Protein AF-A0A126PZQ2-F1 (afdb_monomer_lite)

Secondary structure (DSSP, 8-state):
-GGGTTTTT-TT-EEEEEEEEEE-TTT--EEEEEEEEEEE-TTSPEEPHHHHHHHHHTSTTHHHHHHHHHHHHHT--S--SEEEE---GGGS--

pLDDT: mean 84.5, std 16.73, range [39.25, 98.31]

Organism: Alteromonas macleodii (NCBI:txid28108)

Foldseek 3Di:
DVLPLPDDPQNAKDKDWDWDFDADPVPRDGAEIETDIWIQGPVRDTDHCVVCVVSCCPDPCQVVVQVVQVVVQVPDPPDDHYYHYDHDPVVVPD

Sequence (94 aa):
MLNRLISSHICKGKLEMFLQPQVNILTGKTIGIELLVRWVNHLGKSIEPHFFLPLIRNSKYKAKFSQWVLKLGLSIEGFNGRVACNLDASEMYD

Structure (mmCIF, N/CA/C/O backbone):
data_AF-A0A126PZQ2-F1
#
_entry.id   AF-A0A126PZQ2-F1
#
loop_
_atom_site.group_PDB
_atom_site.id
_atom_site.type_symbol
_atom_site.label_atom_id
_atom_site.label_alt_id
_atom_site.label_comp_id
_atom_site.label_asym_id
_atom_site.label_entity_id
_atom_site.label_seq_id
_atom_site.pdbx_PDB_ins_code
_atom_site.Cartn_x
_atom_site.Cartn_y
_atom_site.Cartn_z
_atom_site.occupancy
_atom_site.B_iso_or_equiv
_atom_site.auth_seq_id
_atom_site.auth_comp_id
_atom_site.auth_asym_id
_atom_site.auth_atom_id
_atom_site.pdbx_PDB_model_num
ATOM 1 N N . MET A 1 1 ? 9.292 -9.637 -15.151 1.00 43.91 1 MET A N 1
ATOM 2 C CA . MET A 1 1 ? 9.905 -8.574 -15.990 1.00 43.91 1 MET A CA 1
ATOM 3 C C . MET A 1 1 ? 10.235 -7.280 -15.233 1.00 43.91 1 MET A C 1
ATOM 5 O O . MET A 1 1 ? 11.226 -6.664 -15.603 1.00 43.91 1 MET A O 1
ATOM 9 N N . LEU A 1 2 ? 9.533 -6.909 -14.147 1.00 39.25 2 LEU A N 1
ATOM 10 C CA . LEU A 1 2 ? 10.013 -5.881 -13.194 1.00 39.25 2 LEU A CA 1
ATOM 11 C C . LEU A 1 2 ? 11.323 -6.321 -12.493 1.00 39.25 2 LEU A C 1
ATOM 13 O O . LEU A 1 2 ? 12.233 -5.525 -12.308 1.00 39.25 2 LEU A O 1
ATOM 17 N N . ASN A 1 3 ? 11.469 -7.634 -12.266 1.00 41.22 3 ASN A N 1
ATOM 18 C CA . ASN A 1 3 ? 12.631 -8.284 -11.636 1.00 41.22 3 ASN A CA 1
ATOM 19 C C . ASN A 1 3 ? 13.990 -8.068 -12.335 1.00 41.22 3 ASN A C 1
ATOM 21 O O . ASN A 1 3 ? 15.014 -8.396 -11.751 1.00 41.22 3 ASN A O 1
ATOM 25 N N . ARG A 1 4 ? 14.032 -7.580 -13.586 1.00 40.88 4 ARG A N 1
ATOM 26 C CA . ARG A 1 4 ? 15.279 -7.504 -14.378 1.00 40.88 4 ARG A CA 1
ATOM 27 C C . ARG A 1 4 ? 15.949 -6.124 -14.339 1.00 40.88 4 ARG A C 1
ATOM 29 O O . ARG A 1 4 ? 17.121 -6.009 -14.681 1.00 40.88 4 ARG A O 1
ATOM 36 N N . LEU A 1 5 ? 15.227 -5.081 -13.921 1.00 44.00 5 LEU A N 1
ATOM 37 C CA . LEU A 1 5 ? 15.709 -3.694 -13.985 1.00 44.00 5 LEU A CA 1
ATOM 38 C C . LEU A 1 5 ? 16.469 -3.240 -12.732 1.00 44.00 5 LEU A C 1
ATOM 40 O O . LEU A 1 5 ? 16.910 -2.100 -12.684 1.00 44.00 5 LEU A O 1
ATOM 44 N N . ILE A 1 6 ? 16.703 -4.142 -11.771 1.00 48.16 6 ILE A N 1
ATOM 45 C CA . ILE A 1 6 ? 17.602 -3.879 -10.643 1.00 48.16 6 ILE A CA 1
ATOM 46 C C . ILE A 1 6 ? 18.809 -4.828 -10.604 1.00 48.16 6 ILE A C 1
ATOM 48 O O . ILE A 1 6 ? 19.193 -5.402 -9.582 1.00 48.16 6 ILE A O 1
ATOM 52 N N . SER A 1 7 ? 19.405 -4.995 -11.779 1.00 43.94 7 SER A N 1
ATOM 53 C CA . SER A 1 7 ? 20.713 -5.626 -11.961 1.00 43.94 7 SER A CA 1
ATOM 54 C C . SER A 1 7 ? 21.768 -4.726 -11.293 1.00 43.94 7 SER A C 1
ATOM 56 O O . SER A 1 7 ? 21.779 -3.535 -11.563 1.00 43.94 7 SER A O 1
ATOM 58 N N . SER A 1 8 ? 22.644 -5.148 -10.379 1.00 40.84 8 SER A N 1
ATOM 59 C CA . SER A 1 8 ? 23.427 -6.390 -10.354 1.00 40.84 8 SER A CA 1
ATOM 60 C C . SER A 1 8 ? 23.776 -6.909 -8.942 1.00 40.84 8 SER A C 1
ATOM 62 O O . SER A 1 8 ? 24.505 -7.885 -8.833 1.00 40.84 8 SER A O 1
ATOM 64 N N . HIS A 1 9 ? 23.247 -6.322 -7.861 1.00 43.09 9 HIS A N 1
ATOM 65 C CA . HIS A 1 9 ? 23.496 -6.793 -6.478 1.00 43.09 9 HIS A CA 1
ATOM 66 C C . HIS A 1 9 ? 22.210 -7.035 -5.660 1.00 43.09 9 HIS A C 1
ATOM 68 O O . HIS A 1 9 ? 22.262 -7.514 -4.529 1.00 43.09 9 HIS A O 1
ATOM 74 N N . ILE A 1 10 ? 21.036 -6.766 -6.251 1.00 47.22 10 ILE A N 1
ATOM 75 C CA . ILE A 1 10 ? 19.715 -6.832 -5.595 1.00 47.22 10 ILE A CA 1
ATOM 76 C C . ILE A 1 10 ? 18.826 -7.952 -6.199 1.00 47.22 10 ILE A C 1
ATOM 78 O O . ILE A 1 10 ? 17.642 -8.088 -5.902 1.00 47.22 10 ILE A O 1
ATOM 82 N N . CYS A 1 11 ? 19.398 -8.827 -7.033 1.00 42.69 11 CYS A N 1
ATOM 83 C CA . CYS A 1 11 ? 18.680 -9.745 -7.934 1.00 42.69 11 CYS A CA 1
ATOM 84 C C . CYS A 1 11 ? 17.938 -10.937 -7.296 1.00 42.69 11 CYS A C 1
ATOM 86 O O . CYS A 1 11 ? 17.546 -11.859 -8.007 1.00 42.69 11 CYS A O 1
ATOM 88 N N . LYS A 1 12 ? 17.714 -10.960 -5.983 1.00 56.50 12 LYS A N 1
ATOM 89 C CA . LYS A 1 12 ? 16.942 -12.035 -5.337 1.00 56.50 12 LYS A CA 1
ATOM 90 C C . LYS A 1 12 ? 15.934 -11.516 -4.306 1.00 56.50 12 LYS A C 1
ATOM 92 O O . LYS A 1 12 ? 15.646 -12.190 -3.326 1.00 56.50 12 LYS A O 1
ATOM 97 N N . GLY A 1 13 ? 15.438 -10.297 -4.484 1.00 59.56 13 GLY A N 1
ATOM 98 C CA . GLY A 1 13 ? 14.383 -9.768 -3.629 1.00 59.56 13 GLY A CA 1
ATOM 99 C C . GLY A 1 13 ? 13.033 -9.663 -4.328 1.00 59.56 13 GLY A C 1
ATOM 100 O O . GLY A 1 13 ? 12.961 -9.688 -5.556 1.00 59.56 13 GLY A O 1
ATOM 101 N N . LYS A 1 14 ? 11.973 -9.514 -3.540 1.00 80.88 14 LYS A N 1
ATOM 102 C CA . LYS A 1 14 ? 10.604 -9.316 -4.018 1.00 80.88 14 LYS A CA 1
ATOM 103 C C . LYS A 1 14 ? 10.016 -8.041 -3.421 1.00 80.88 14 LYS A C 1
ATOM 105 O O . LYS A 1 14 ? 10.369 -7.644 -2.311 1.00 80.88 14 LYS A O 1
ATOM 110 N N . LEU A 1 15 ? 9.144 -7.397 -4.188 1.00 86.88 15 LEU A N 1
ATOM 111 C CA . LEU A 1 15 ? 8.302 -6.336 -3.657 1.00 86.88 15 LEU A CA 1
ATOM 112 C C . LEU A 1 15 ? 7.211 -6.975 -2.801 1.00 86.88 15 LEU A C 1
ATOM 114 O O . LEU A 1 15 ? 6.566 -7.934 -3.224 1.00 86.88 15 LEU A O 1
ATOM 118 N N . GLU A 1 16 ? 7.019 -6.427 -1.613 1.00 89.25 16 GLU A N 1
ATOM 119 C CA . GLU A 1 16 ? 5.989 -6.812 -0.660 1.00 89.25 16 GLU A CA 1
ATOM 120 C C . GLU A 1 16 ? 5.187 -5.580 -0.249 1.00 89.25 16 GLU A C 1
ATOM 122 O O . GLU A 1 16 ? 5.683 -4.449 -0.302 1.00 89.25 16 GLU A O 1
ATOM 127 N N . MET A 1 17 ? 3.940 -5.809 0.158 1.00 90.69 17 MET A N 1
ATOM 128 C CA . MET A 1 17 ? 3.062 -4.766 0.666 1.00 90.69 17 MET A CA 1
ATOM 129 C C . MET A 1 17 ? 2.942 -4.890 2.178 1.00 90.69 17 MET A C 1
ATOM 131 O O . MET A 1 17 ? 2.516 -5.925 2.683 1.00 90.69 17 MET A O 1
ATOM 135 N N . PHE A 1 18 ? 3.320 -3.832 2.886 1.00 93.38 18 PHE A N 1
ATOM 136 C CA . PHE A 1 18 ? 3.167 -3.714 4.330 1.00 93.38 18 PHE A CA 1
ATOM 137 C C .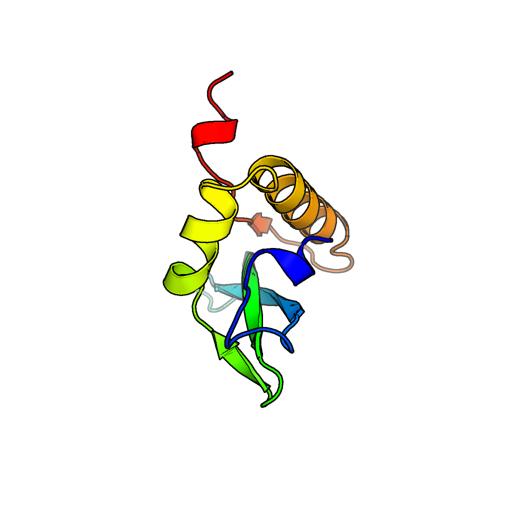 PHE A 1 18 ? 1.995 -2.778 4.631 1.00 93.38 18 PHE A C 1
ATOM 139 O O . PHE A 1 18 ? 1.713 -1.864 3.855 1.00 93.38 18 PHE A O 1
ATOM 146 N N . LEU A 1 19 ? 1.331 -2.997 5.766 1.00 94.94 19 LEU A N 1
ATOM 147 C CA . LEU A 1 19 ? 0.241 -2.151 6.249 1.00 94.94 19 LEU A CA 1
ATOM 148 C C . LEU A 1 19 ? 0.706 -1.388 7.487 1.00 94.94 19 LEU A C 1
ATOM 150 O O . LEU A 1 19 ? 1.110 -2.002 8.475 1.00 94.94 19 LEU A O 1
ATOM 154 N N . GLN A 1 20 ? 0.630 -0.060 7.445 1.00 96.94 20 GLN A N 1
ATOM 155 C CA . GLN A 1 20 ? 0.875 0.786 8.609 1.00 96.94 20 GLN A CA 1
ATOM 156 C C . GLN A 1 20 ? -0.456 1.318 9.157 1.00 96.94 20 GLN A C 1
ATOM 158 O O . GLN A 1 20 ? -1.151 2.043 8.441 1.00 96.94 20 GLN A O 1
ATOM 163 N N . PRO A 1 21 ? -0.834 0.991 10.407 1.00 97.12 21 PRO A N 1
ATOM 164 C CA . PRO A 1 21 ? -2.028 1.548 11.030 1.00 97.12 21 PRO A CA 1
ATOM 165 C C . PRO A 1 21 ? -1.934 3.068 11.174 1.00 97.12 21 PRO A C 1
ATOM 167 O O . PRO A 1 21 ? -0.914 3.608 11.603 1.00 97.12 21 PRO A O 1
ATOM 170 N N . GLN A 1 22 ? -3.031 3.751 10.872 1.00 97.88 22 GLN A N 1
ATOM 171 C CA . GLN A 1 22 ? -3.238 5.157 11.191 1.00 97.88 22 GLN A CA 1
ATOM 172 C C . GLN A 1 22 ? -4.122 5.230 12.434 1.00 97.88 22 GLN A C 1
ATOM 174 O O . GLN A 1 22 ? -5.228 4.685 12.445 1.00 97.88 22 GLN A O 1
ATOM 179 N N . VAL A 1 23 ? -3.635 5.886 13.486 1.00 97.38 23 VAL A N 1
ATOM 180 C CA . VAL A 1 23 ? -4.281 5.901 14.805 1.00 97.38 23 VAL A CA 1
ATOM 181 C C . VAL A 1 23 ? -4.802 7.288 15.156 1.00 97.38 23 VAL A C 1
ATOM 183 O O . VAL A 1 23 ? -4.150 8.303 14.914 1.00 97.38 23 VAL A O 1
ATOM 186 N N . ASN A 1 24 ? -5.992 7.341 15.748 1.00 97.62 24 ASN A N 1
ATOM 187 C CA . ASN A 1 24 ? -6.490 8.557 16.371 1.00 97.62 24 ASN A CA 1
ATOM 188 C C . ASN A 1 24 ? -5.726 8.790 17.685 1.00 97.62 24 ASN A C 1
ATOM 190 O O . ASN A 1 24 ? -5.807 7.970 18.596 1.00 97.62 24 ASN A O 1
ATOM 194 N N . ILE A 1 25 ? -5.015 9.916 17.789 1.00 97.56 25 ILE A N 1
ATOM 195 C CA . ILE A 1 25 ? -4.105 10.206 18.914 1.00 97.56 25 ILE A CA 1
ATOM 196 C C . ILE A 1 25 ? -4.845 10.307 20.259 1.00 97.56 25 ILE A C 1
ATOM 198 O O . ILE A 1 25 ? -4.294 9.924 21.284 1.00 97.56 25 ILE A O 1
ATOM 202 N N . LEU A 1 26 ? -6.095 10.781 20.268 1.00 98.31 26 LEU A N 1
ATOM 203 C CA . LEU A 1 26 ? -6.873 10.952 21.502 1.00 98.31 26 LEU A CA 1
ATOM 204 C C . LEU A 1 26 ? -7.460 9.635 22.019 1.00 98.31 26 LEU A C 1
ATOM 206 O O . LEU A 1 26 ? -7.561 9.427 23.222 1.00 98.31 26 LEU A O 1
ATOM 210 N N . THR A 1 27 ? -7.888 8.758 21.110 1.00 97.38 27 THR A N 1
ATOM 211 C CA . THR A 1 27 ? -8.637 7.535 21.457 1.00 97.38 27 THR A CA 1
ATOM 212 C C . THR A 1 27 ? -7.808 6.259 21.350 1.00 97.38 27 THR A C 1
ATOM 214 O O . THR A 1 27 ? -8.269 5.204 21.779 1.00 97.38 27 THR A O 1
ATOM 217 N N . GLY A 1 28 ? -6.634 6.314 20.715 1.00 97.06 28 GLY A N 1
ATOM 218 C CA . GLY A 1 28 ? -5.799 5.151 20.400 1.00 97.06 28 GLY A CA 1
ATOM 219 C C . GLY A 1 28 ? -6.398 4.196 19.359 1.00 97.06 28 GLY A C 1
ATOM 220 O O . GLY A 1 28 ? -5.775 3.196 19.011 1.00 97.06 28 GLY A O 1
ATOM 221 N N . LYS A 1 29 ? -7.604 4.472 18.844 1.00 96.25 29 LYS A N 1
A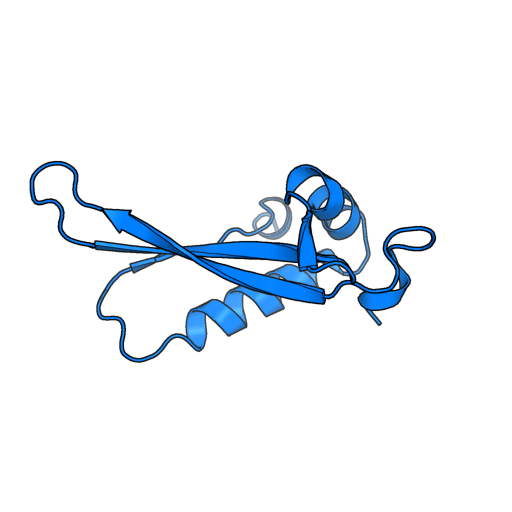TOM 222 C CA . LYS A 1 29 ? -8.284 3.594 17.886 1.00 96.25 29 LYS A CA 1
ATOM 223 C C . LYS A 1 29 ? -7.657 3.711 16.499 1.00 96.25 29 LYS A C 1
ATOM 225 O O . LYS A 1 29 ? -7.336 4.810 16.044 1.00 96.25 29 LYS A O 1
ATOM 230 N N . THR A 1 30 ? -7.538 2.579 15.807 1.00 96.62 30 THR A N 1
ATOM 231 C CA . THR A 1 30 ? -7.160 2.558 14.386 1.00 96.62 30 THR A CA 1
ATOM 232 C C . THR A 1 30 ? -8.299 3.151 13.559 1.00 96.62 30 THR A C 1
ATOM 234 O O . THR A 1 30 ? -9.446 2.734 13.699 1.00 96.62 30 THR A O 1
ATOM 237 N N . ILE A 1 31 ? -7.983 4.131 12.715 1.00 96.56 31 ILE A N 1
ATOM 238 C CA . ILE A 1 31 ? -8.936 4.851 11.851 1.00 96.56 31 ILE A CA 1
ATOM 239 C C . ILE A 1 31 ? -8.671 4.632 10.356 1.00 96.56 31 ILE A C 1
ATOM 241 O O . ILE A 1 31 ? -9.473 5.022 9.507 1.00 96.56 31 ILE A O 1
ATOM 245 N N . GLY A 1 32 ? -7.539 4.021 10.022 1.00 97.81 32 GLY A N 1
ATOM 246 C CA . GLY A 1 32 ? -7.135 3.760 8.652 1.00 97.81 32 GLY A CA 1
ATOM 247 C C . GLY A 1 32 ? -5.877 2.910 8.594 1.00 97.81 32 GLY A C 1
ATOM 248 O O . GLY A 1 32 ? -5.279 2.587 9.623 1.00 97.81 32 GLY A O 1
ATOM 249 N N . ILE A 1 33 ? -5.474 2.576 7.380 1.00 97.75 33 ILE A N 1
ATOM 250 C CA . ILE A 1 33 ? -4.216 1.905 7.073 1.00 97.75 33 ILE A CA 1
ATOM 251 C C . ILE A 1 33 ? -3.558 2.582 5.879 1.00 97.75 33 ILE A C 1
ATOM 253 O O . ILE A 1 33 ? -4.236 3.071 4.976 1.00 97.75 33 ILE A O 1
ATOM 257 N N . GLU A 1 34 ? -2.235 2.575 5.863 1.00 97.69 34 GLU A N 1
ATOM 258 C CA . GLU A 1 34 ? -1.435 2.999 4.725 1.00 97.69 34 GLU A CA 1
ATOM 259 C C . GLU A 1 34 ? -0.670 1.818 4.129 1.00 97.69 34 GLU A C 1
ATOM 261 O O . GLU A 1 34 ? -0.026 1.045 4.843 1.00 97.69 34 GLU A O 1
ATOM 266 N N . LEU A 1 35 ? -0.751 1.696 2.806 1.00 95.81 35 LEU A N 1
ATOM 267 C CA . LEU A 1 35 ? -0.019 0.729 2.006 1.00 95.81 35 LEU A CA 1
ATOM 268 C C . LEU A 1 35 ? 1.401 1.228 1.771 1.00 95.81 35 LEU A C 1
ATOM 270 O O . LEU A 1 35 ? 1.630 2.241 1.102 1.00 95.81 35 LEU A O 1
ATOM 274 N N . LEU A 1 36 ? 2.360 0.467 2.285 1.00 94.38 36 LEU A N 1
ATOM 275 C CA . LEU A 1 36 ? 3.773 0.780 2.205 1.00 94.38 36 LEU A CA 1
ATOM 276 C C . LEU A 1 36 ? 4.517 -0.328 1.476 1.00 94.38 36 LEU A C 1
ATOM 278 O O . LEU A 1 36 ? 4.715 -1.429 1.990 1.00 94.38 36 LEU A O 1
ATOM 282 N N . VAL A 1 37 ? 4.983 -0.012 0.270 1.00 91.50 37 VAL A N 1
ATOM 283 C CA . VAL A 1 37 ? 5.798 -0.945 -0.504 1.00 91.50 37 VAL A CA 1
ATOM 284 C C . VAL A 1 37 ? 7.151 -1.116 0.180 1.00 91.50 37 VAL A C 1
ATOM 286 O O . VAL A 1 37 ? 7.800 -0.147 0.592 1.00 91.50 37 VAL A O 1
ATOM 289 N N . ARG A 1 38 ? 7.586 -2.366 0.294 1.00 90.88 38 ARG A N 1
ATOM 290 C CA . ARG A 1 38 ? 8.915 -2.747 0.763 1.00 90.88 38 ARG A CA 1
ATOM 291 C C . ARG A 1 38 ? 9.559 -3.640 -0.265 1.00 90.88 38 ARG A C 1
ATOM 293 O O . ARG A 1 38 ? 8.893 -4.452 -0.901 1.00 90.88 38 ARG A O 1
ATOM 300 N N . TRP A 1 39 ? 10.867 -3.511 -0.409 1.00 89.88 39 TRP A N 1
ATOM 301 C CA . TRP A 1 39 ? 11.619 -4.492 -1.157 1.00 89.88 39 TRP A CA 1
ATOM 302 C C . TRP A 1 39 ? 12.405 -5.362 -0.194 1.00 89.88 39 TRP A C 1
ATOM 304 O O . TRP A 1 39 ? 13.395 -4.935 0.383 1.00 89.88 39 TRP A O 1
ATOM 314 N N . VAL A 1 40 ? 11.975 -6.608 -0.045 1.00 87.56 40 VAL A N 1
ATOM 315 C CA . VAL A 1 40 ? 12.668 -7.598 0.772 1.00 87.56 40 VAL A CA 1
ATOM 316 C C . VAL A 1 40 ? 13.708 -8.313 -0.081 1.00 87.56 40 VAL A C 1
ATOM 318 O O . VAL A 1 40 ? 13.366 -8.908 -1.102 1.00 87.56 40 VAL A O 1
ATOM 321 N N . ASN A 1 41 ? 14.985 -8.232 0.294 1.00 84.50 41 ASN A N 1
ATOM 322 C CA . ASN A 1 41 ? 16.064 -8.944 -0.393 1.00 84.50 41 ASN A CA 1
ATOM 323 C C . ASN A 1 41 ? 16.070 -10.449 -0.042 1.00 84.50 41 ASN A C 1
ATOM 325 O O . ASN A 1 41 ? 15.295 -10.919 0.784 1.00 84.50 41 ASN A O 1
ATOM 329 N N . HIS A 1 42 ? 16.974 -11.223 -0.643 1.00 81.31 42 HIS A N 1
ATOM 330 C CA . HIS A 1 42 ? 17.060 -12.674 -0.410 1.00 81.31 42 HIS A CA 1
ATOM 331 C C . HIS A 1 42 ? 17.434 -13.094 1.005 1.00 81.31 42 HIS A C 1
ATOM 333 O O . HIS A 1 42 ? 17.251 -14.253 1.359 1.00 81.31 42 HIS A O 1
ATOM 339 N N . LEU A 1 43 ? 17.987 -12.173 1.788 1.00 84.94 43 LEU A N 1
ATOM 340 C CA . LEU A 1 43 ? 18.330 -12.392 3.187 1.00 84.94 43 LEU A CA 1
ATOM 341 C C . LEU A 1 43 ? 17.174 -11.985 4.114 1.00 84.94 43 LEU A C 1
ATOM 343 O O . LEU A 1 43 ? 17.372 -11.899 5.320 1.00 84.94 43 LEU A O 1
ATOM 347 N N . GLY A 1 44 ? 15.994 -11.670 3.565 1.00 82.62 44 GLY A N 1
ATOM 348 C CA . GLY A 1 44 ? 14.836 -11.214 4.333 1.00 82.62 44 GLY A CA 1
ATOM 349 C C . GLY A 1 44 ? 14.946 -9.770 4.831 1.00 82.62 44 GLY A C 1
ATOM 350 O O . GLY A 1 44 ? 14.094 -9.321 5.591 1.00 82.62 44 GLY A O 1
ATOM 351 N N . LYS A 1 45 ? 15.975 -9.016 4.421 1.00 85.50 45 LYS A N 1
ATOM 352 C CA . LYS A 1 45 ? 16.136 -7.619 4.842 1.00 85.50 45 LYS A CA 1
ATOM 353 C C . LYS A 1 45 ? 15.317 -6.700 3.948 1.00 85.50 45 LYS A C 1
ATOM 355 O O . LYS A 1 45 ? 15.437 -6.751 2.722 1.00 85.50 45 LYS A O 1
ATOM 360 N N . SER A 1 46 ? 14.530 -5.833 4.576 1.00 86.19 46 SER A N 1
ATOM 361 C CA . SER A 1 46 ? 13.796 -4.779 3.885 1.00 86.19 46 SER A CA 1
ATOM 362 C C . SER A 1 46 ? 14.744 -3.662 3.447 1.00 86.19 46 SER A C 1
ATOM 364 O O . SER A 1 46 ? 15.477 -3.103 4.257 1.00 86.19 46 SER A O 1
ATOM 366 N N . ILE A 1 47 ? 14.691 -3.319 2.168 1.00 86.81 47 ILE A N 1
ATOM 367 C CA . ILE A 1 47 ? 15.332 -2.159 1.559 1.00 86.81 47 ILE A CA 1
ATOM 368 C C . ILE A 1 47 ? 14.324 -1.013 1.584 1.00 86.81 47 ILE A C 1
ATOM 370 O O . ILE A 1 47 ? 13.152 -1.185 1.229 1.00 86.81 47 ILE A O 1
ATOM 374 N N . GLU A 1 48 ? 14.780 0.158 2.016 1.00 84.81 48 GLU A N 1
ATOM 375 C CA . GLU A 1 48 ? 13.920 1.326 2.134 1.00 84.81 48 GLU A CA 1
ATOM 376 C C . GLU A 1 48 ? 13.442 1.851 0.769 1.00 84.81 48 GLU A C 1
ATOM 378 O O . GLU A 1 48 ? 14.192 1.806 -0.213 1.00 84.81 48 GLU A O 1
ATOM 383 N N . PRO A 1 49 ? 12.216 2.409 0.696 1.00 89.06 49 PRO A N 1
ATOM 384 C CA . PRO A 1 49 ? 11.647 2.935 -0.544 1.00 89.06 49 PRO A CA 1
ATOM 385 C C . PRO A 1 49 ? 12.524 3.956 -1.262 1.00 89.06 49 PRO A C 1
ATOM 387 O O . PRO A 1 49 ? 12.597 3.940 -2.490 1.00 89.06 49 PRO A O 1
ATOM 390 N N . HIS A 1 50 ? 13.233 4.809 -0.521 1.00 88.75 50 HIS A N 1
ATOM 391 C CA . HIS A 1 50 ? 14.059 5.864 -1.107 1.00 88.75 50 HIS A CA 1
ATOM 392 C C . HIS A 1 50 ? 15.200 5.320 -1.990 1.00 88.75 50 HIS A C 1
ATOM 394 O O . HIS A 1 50 ? 15.637 6.014 -2.905 1.00 88.75 50 HIS A O 1
ATOM 400 N N . PHE A 1 51 ? 15.634 4.068 -1.787 1.00 86.56 51 PHE A N 1
ATOM 401 C CA . PHE A 1 51 ? 16.657 3.432 -2.622 1.00 86.56 51 PHE A CA 1
ATOM 402 C C . PHE A 1 51 ? 16.129 2.931 -3.970 1.00 86.56 51 PHE A C 1
ATOM 404 O O . PHE A 1 51 ? 16.876 2.912 -4.945 1.00 86.56 51 PHE A O 1
ATOM 411 N N . PHE A 1 52 ? 14.866 2.497 -4.052 1.00 87.00 52 PHE A N 1
ATOM 412 C CA . PHE A 1 52 ? 14.349 1.825 -5.252 1.00 87.00 52 PHE A CA 1
ATOM 413 C C . PHE A 1 52 ? 13.226 2.576 -5.969 1.00 87.00 52 PHE A C 1
ATOM 415 O O . PHE A 1 52 ? 13.067 2.407 -7.178 1.00 87.00 52 PHE A O 1
ATOM 422 N N . LEU A 1 53 ? 12.460 3.424 -5.277 1.00 89.88 53 LEU A N 1
ATOM 423 C CA . LEU A 1 53 ? 11.398 4.213 -5.905 1.00 89.88 53 LEU A CA 1
ATOM 424 C C . LEU A 1 53 ? 11.919 5.143 -7.015 1.00 89.88 53 LEU A C 1
ATOM 426 O O . LEU A 1 53 ? 11.273 5.180 -8.063 1.00 89.88 53 LEU A O 1
ATOM 430 N N . PRO A 1 54 ? 13.084 5.819 -6.891 1.00 91.25 54 PRO A N 1
ATOM 431 C CA . PRO A 1 54 ? 13.638 6.605 -7.997 1.00 91.25 54 PRO A CA 1
ATOM 432 C C . PRO A 1 54 ? 13.917 5.766 -9.252 1.00 91.25 54 PRO A C 1
ATOM 434 O O . PRO A 1 54 ? 13.675 6.223 -10.368 1.00 91.25 54 PRO A O 1
ATOM 437 N N . LEU A 1 55 ? 14.368 4.516 -9.084 1.00 89.06 55 LEU A N 1
ATOM 438 C CA . LEU A 1 55 ? 14.602 3.595 -10.201 1.00 89.06 55 LEU A CA 1
ATOM 439 C C . LEU A 1 55 ? 13.291 3.241 -10.909 1.00 89.06 55 LEU A C 1
ATOM 441 O O . LEU A 1 55 ? 13.245 3.190 -12.135 1.00 89.06 55 LEU A O 1
ATOM 445 N N . ILE A 1 56 ? 12.216 3.020 -10.147 1.00 88.69 56 ILE A N 1
ATOM 446 C CA . ILE A 1 56 ? 10.887 2.731 -10.697 1.00 88.69 56 ILE A CA 1
ATOM 447 C C . ILE A 1 56 ? 10.331 3.957 -11.427 1.00 88.69 56 ILE A C 1
ATOM 449 O O . ILE A 1 56 ? 9.915 3.821 -12.580 1.00 88.69 56 ILE A O 1
ATOM 453 N N . ARG A 1 57 ? 10.384 5.137 -10.795 1.00 89.19 57 ARG A N 1
ATOM 454 C CA . ARG A 1 57 ? 9.920 6.421 -11.347 1.00 89.19 57 ARG A CA 1
ATOM 455 C C . ARG A 1 57 ? 10.572 6.743 -12.689 1.00 89.19 57 ARG A C 1
ATOM 457 O O . ARG A 1 57 ? 9.882 7.143 -13.619 1.00 89.19 57 ARG A O 1
ATOM 464 N N . ASN A 1 58 ? 11.880 6.521 -12.798 1.00 88.56 58 ASN A N 1
ATOM 465 C CA . ASN A 1 58 ? 12.654 6.806 -14.009 1.00 88.56 58 ASN A CA 1
ATOM 466 C C . ASN A 1 58 ? 12.634 5.653 -15.029 1.00 88.56 58 ASN A C 1
ATOM 468 O O . ASN A 1 58 ? 13.339 5.698 -16.036 1.00 88.56 58 ASN A O 1
ATOM 472 N N . SER A 1 59 ? 11.846 4.603 -14.783 1.00 87.44 59 SER A N 1
ATOM 473 C CA . SER A 1 59 ? 11.712 3.462 -15.685 1.00 87.44 59 SER A CA 1
ATOM 474 C C . SER A 1 59 ? 10.374 3.465 -16.418 1.00 87.44 59 SER A C 1
ATOM 476 O O . SER A 1 59 ? 9.380 4.035 -15.970 1.00 87.44 59 SER A O 1
ATOM 478 N N . LYS A 1 60 ? 10.296 2.667 -17.487 1.00 85.38 60 LYS A N 1
ATOM 479 C CA . LYS A 1 60 ? 9.037 2.343 -18.178 1.00 85.38 60 LYS A CA 1
ATOM 480 C C . LYS A 1 60 ? 7.984 1.636 -17.306 1.00 85.38 60 LYS A C 1
ATOM 482 O O . LYS A 1 60 ? 6.903 1.326 -17.794 1.00 85.38 60 LYS A O 1
ATOM 487 N N . TYR A 1 61 ? 8.307 1.295 -16.056 1.00 85.94 61 TYR A N 1
ATOM 488 C CA . TYR A 1 61 ? 7.410 0.579 -15.154 1.00 85.94 61 TYR A CA 1
ATOM 489 C C . TYR A 1 61 ? 6.652 1.472 -14.175 1.00 85.94 61 TYR A C 1
ATOM 491 O O . TYR A 1 61 ? 5.823 0.926 -13.455 1.00 85.94 61 TYR A O 1
ATOM 499 N N . LYS A 1 62 ? 6.884 2.793 -14.166 1.00 89.00 62 LYS A N 1
ATOM 500 C CA . LYS A 1 62 ? 6.198 3.759 -13.288 1.00 89.00 62 LYS A CA 1
ATOM 501 C C . LYS A 1 62 ? 4.674 3.532 -13.230 1.00 89.00 62 LYS A C 1
ATOM 503 O O . LYS A 1 62 ? 4.175 3.073 -12.208 1.00 89.00 62 LYS A O 1
ATOM 508 N N . ALA A 1 63 ? 3.993 3.652 -14.373 1.00 89.81 63 ALA A N 1
ATOM 509 C CA . ALA A 1 63 ? 2.546 3.424 -14.497 1.00 89.81 63 ALA A CA 1
ATOM 510 C C . ALA A 1 63 ? 2.098 2.038 -14.028 1.00 89.81 63 ALA A C 1
ATOM 512 O O . ALA A 1 63 ? 1.104 1.877 -13.320 1.00 89.81 63 ALA A O 1
ATOM 513 N N . LYS A 1 64 ? 2.862 1.002 -14.385 1.00 89.88 64 LYS A N 1
ATOM 514 C CA . LYS A 1 64 ? 2.545 -0.373 -13.992 1.00 89.88 64 LYS A CA 1
ATOM 515 C C . LYS A 1 64 ? 2.679 -0.585 -12.482 1.00 89.88 64 LYS A C 1
ATOM 517 O O . LYS A 1 64 ? 1.927 -1.374 -11.914 1.00 89.88 64 LYS A O 1
ATOM 522 N N . PHE A 1 65 ? 3.642 0.078 -11.849 1.00 90.62 65 PHE A N 1
ATOM 523 C CA . PHE A 1 65 ? 3.849 0.016 -10.410 1.00 90.62 65 PHE A CA 1
ATOM 524 C C . PHE A 1 65 ? 2.698 0.693 -9.664 1.00 90.62 65 PHE A C 1
ATOM 526 O O . PHE A 1 65 ? 2.108 0.066 -8.789 1.00 90.62 65 PHE A O 1
ATOM 533 N N . SER A 1 66 ? 2.305 1.898 -10.070 1.00 91.94 66 SER A N 1
ATOM 534 C CA . SER A 1 66 ? 1.177 2.619 -9.468 1.00 91.94 66 SER A CA 1
ATOM 535 C C . SER A 1 66 ? -0.145 1.866 -9.618 1.00 91.94 66 SER A C 1
ATOM 537 O O . SER A 1 66 ? -0.876 1.690 -8.645 1.00 91.94 66 SER A O 1
ATOM 539 N N . GLN A 1 67 ? -0.407 1.280 -10.792 1.00 92.19 67 GLN A N 1
ATOM 540 C CA . GLN A 1 67 ? -1.557 0.386 -10.985 1.00 92.19 67 GLN A CA 1
ATOM 541 C C . GLN A 1 67 ? -1.513 -0.852 -10.080 1.00 92.19 67 GLN A C 1
ATOM 543 O O . GLN A 1 67 ? -2.552 -1.308 -9.603 1.00 92.19 67 GLN A O 1
ATOM 548 N N . TRP A 1 68 ? -0.330 -1.428 -9.853 1.00 92.06 68 TRP A N 1
ATOM 549 C CA . TRP A 1 68 ? -0.170 -2.566 -8.949 1.00 92.06 68 TRP A CA 1
ATOM 550 C C . TRP A 1 68 ? -0.457 -2.178 -7.492 1.00 92.06 68 TRP A C 1
ATOM 552 O O . TRP A 1 68 ? -1.188 -2.902 -6.818 1.00 92.06 68 TRP A O 1
ATOM 562 N N . VAL A 1 69 ? 0.029 -1.018 -7.034 1.00 92.81 69 VAL A N 1
ATOM 563 C CA . VAL A 1 69 ? -0.268 -0.477 -5.695 1.00 92.81 69 VAL A CA 1
ATOM 564 C C . VAL A 1 69 ? -1.773 -0.255 -5.510 1.00 92.81 69 VAL A C 1
ATOM 566 O O . VAL A 1 69 ? -2.335 -0.699 -4.510 1.00 92.81 69 VAL A O 1
ATOM 569 N N . LEU A 1 70 ? -2.445 0.356 -6.492 1.00 94.00 70 LEU A N 1
ATOM 570 C CA . LEU A 1 70 ? -3.894 0.582 -6.453 1.00 94.00 70 LEU A CA 1
ATOM 571 C C . LEU A 1 70 ? -4.690 -0.722 -6.373 1.00 94.00 70 LEU A C 1
ATOM 573 O O . LEU A 1 70 ? -5.588 -0.847 -5.543 1.00 94.00 70 LEU A O 1
ATOM 577 N N . LYS A 1 71 ? -4.343 -1.716 -7.200 1.00 94.25 71 LYS A N 1
ATOM 578 C CA . LYS A 1 71 ? -5.006 -3.029 -7.179 1.00 94.25 71 LYS A CA 1
ATOM 579 C C . LYS A 1 71 ? -4.888 -3.713 -5.821 1.00 94.25 71 LYS A C 1
ATOM 581 O O . LYS A 1 71 ? -5.859 -4.309 -5.373 1.00 94.25 71 LYS A O 1
ATOM 586 N N . LEU A 1 72 ? -3.732 -3.601 -5.165 1.00 91.44 72 LEU A N 1
ATOM 587 C CA . LEU A 1 72 ? -3.542 -4.139 -3.818 1.00 91.44 72 LEU A CA 1
ATOM 588 C C . LEU A 1 72 ? -4.402 -3.421 -2.776 1.00 91.44 72 LEU A C 1
ATOM 590 O O . LEU A 1 72 ? -4.957 -4.080 -1.903 1.00 91.44 72 LEU A O 1
ATOM 594 N N . GLY A 1 73 ? -4.545 -2.097 -2.878 1.00 93.88 73 GLY A N 1
ATOM 595 C CA . GLY A 1 73 ? -5.434 -1.331 -1.999 1.00 93.88 73 GLY A CA 1
ATOM 596 C C . GLY A 1 73 ? -6.895 -1.751 -2.144 1.00 93.88 73 GLY A C 1
ATOM 597 O O . GLY A 1 73 ? -7.578 -1.950 -1.146 1.00 93.88 73 GLY A O 1
ATOM 598 N N . LEU A 1 74 ? -7.349 -1.953 -3.384 1.00 94.69 74 LEU A N 1
ATOM 599 C CA . LEU A 1 74 ? -8.716 -2.387 -3.688 1.00 94.69 74 LEU A CA 1
ATOM 600 C C . LEU A 1 74 ? -9.003 -3.840 -3.288 1.00 94.69 74 LEU A C 1
ATOM 602 O O . LEU A 1 74 ? -10.164 -4.188 -3.109 1.00 94.69 74 LEU A O 1
ATOM 606 N N . SER A 1 75 ? -7.977 -4.683 -3.144 1.00 94.19 75 SER A N 1
ATOM 607 C CA . SER A 1 75 ? -8.142 -6.070 -2.692 1.00 94.19 75 SER A CA 1
ATOM 608 C C . SER A 1 75 ? -8.201 -6.229 -1.170 1.00 94.19 75 SER A C 1
ATOM 610 O O . SER A 1 75 ? -8.260 -7.357 -0.686 1.00 94.19 75 SER A O 1
ATOM 612 N N . ILE A 1 76 ? -8.113 -5.140 -0.397 1.00 93.19 76 ILE A N 1
ATOM 613 C CA . ILE A 1 76 ? -8.221 -5.221 1.063 1.00 93.19 76 ILE A CA 1
ATOM 614 C C . ILE A 1 76 ? -9.682 -5.424 1.448 1.00 93.19 76 ILE A C 1
ATOM 616 O O . ILE A 1 76 ? -10.522 -4.547 1.264 1.00 93.19 76 ILE A O 1
ATOM 620 N N . GLU A 1 77 ? -9.954 -6.574 2.053 1.00 92.44 77 GLU A N 1
ATOM 621 C CA . GLU A 1 77 ? -11.265 -6.951 2.569 1.00 92.44 77 GLU A CA 1
ATOM 622 C C . GLU A 1 77 ? -11.255 -7.001 4.103 1.00 92.44 77 GLU A C 1
ATOM 624 O O . GLU A 1 77 ? -10.208 -7.126 4.741 1.00 92.44 77 GLU A O 1
ATOM 629 N N . GLY A 1 78 ? -12.432 -6.879 4.721 1.00 91.75 78 GLY A N 1
ATOM 630 C CA . GLY A 1 78 ? -12.599 -7.020 6.174 1.00 91.75 78 GLY A CA 1
ATOM 631 C C . GLY A 1 78 ? -12.095 -5.845 7.026 1.00 91.75 78 GLY A C 1
ATOM 632 O O . GLY A 1 78 ? -12.295 -5.853 8.239 1.00 91.75 78 GLY A O 1
ATOM 633 N N . PHE A 1 79 ? -11.494 -4.813 6.426 1.00 92.69 79 PHE A N 1
ATOM 634 C CA . PHE A 1 79 ? -11.108 -3.588 7.126 1.00 92.69 79 PHE A CA 1
ATOM 635 C C . PHE A 1 79 ? -12.149 -2.482 6.923 1.00 92.69 79 PHE A C 1
ATOM 637 O O . PHE A 1 79 ? -12.329 -1.975 5.819 1.00 92.69 79 PHE A O 1
ATOM 644 N N . ASN A 1 80 ? -12.819 -2.080 8.005 1.00 90.75 80 ASN A N 1
ATOM 645 C CA . ASN A 1 80 ? -13.784 -0.981 7.986 1.00 90.75 80 ASN A CA 1
ATOM 646 C C . ASN A 1 80 ? -13.097 0.344 8.355 1.00 90.75 80 ASN A C 1
ATOM 648 O O . ASN A 1 80 ? -13.136 0.783 9.505 1.00 90.75 80 ASN A O 1
ATOM 652 N N . GLY A 1 81 ? -12.412 0.951 7.387 1.00 92.75 81 GLY A N 1
ATOM 653 C CA . GLY A 1 81 ? -11.680 2.200 7.577 1.00 92.75 81 GLY A CA 1
ATOM 654 C C . GLY A 1 81 ? -11.040 2.701 6.287 1.00 92.75 81 GLY A C 1
ATOM 655 O O . GLY A 1 81 ? -11.198 2.113 5.218 1.00 92.75 81 GLY A O 1
ATOM 656 N N . ARG A 1 82 ? -10.302 3.812 6.375 1.00 95.94 82 ARG A N 1
ATOM 657 C CA . ARG A 1 82 ? -9.650 4.397 5.196 1.00 95.94 82 ARG A CA 1
ATOM 658 C C . ARG A 1 82 ? -8.438 3.568 4.776 1.00 95.94 82 ARG A C 1
ATOM 660 O O . ARG A 1 82 ? -7.594 3.257 5.611 1.00 95.94 82 ARG A O 1
ATOM 667 N N . VAL A 1 83 ? -8.313 3.302 3.482 1.00 97.19 83 VAL A N 1
ATOM 668 C CA . VAL A 1 83 ? -7.120 2.700 2.881 1.00 97.19 83 VAL A CA 1
ATOM 669 C C . VAL A 1 83 ? -6.372 3.782 2.102 1.00 97.19 83 VAL A C 1
ATOM 671 O O . VAL A 1 83 ? -6.906 4.344 1.149 1.00 97.19 83 VAL A O 1
ATOM 674 N N . ALA A 1 84 ? -5.156 4.110 2.531 1.00 97.38 84 ALA A N 1
ATOM 675 C CA . ALA A 1 84 ? -4.284 5.086 1.887 1.00 97.38 84 ALA A CA 1
ATOM 676 C C . ALA A 1 84 ? -3.174 4.380 1.099 1.00 97.38 84 ALA A C 1
ATOM 678 O O . ALA A 1 84 ? -2.652 3.356 1.536 1.00 97.38 84 ALA A O 1
ATOM 679 N N . CYS A 1 85 ? -2.785 4.932 -0.047 1.00 94.94 85 CYS A N 1
ATOM 680 C CA . CYS A 1 85 ? -1.655 4.437 -0.828 1.00 94.94 85 CYS A CA 1
ATOM 681 C C . CYS A 1 85 ? -0.851 5.596 -1.426 1.00 94.94 85 CYS A C 1
ATOM 683 O O . CYS A 1 85 ? -1.362 6.706 -1.572 1.00 94.94 85 CYS A O 1
ATOM 685 N N . ASN A 1 86 ? 0.410 5.322 -1.760 1.00 93.00 86 ASN A N 1
ATOM 686 C CA . ASN A 1 86 ? 1.335 6.301 -2.320 1.00 93.00 86 ASN A CA 1
ATOM 687 C C . ASN A 1 86 ? 1.454 6.108 -3.834 1.00 93.00 86 ASN A C 1
ATOM 689 O O . ASN A 1 86 ? 1.766 5.007 -4.292 1.00 93.00 86 ASN A O 1
ATOM 693 N N . LEU A 1 87 ? 1.237 7.184 -4.591 1.00 91.12 87 LEU A N 1
ATOM 694 C CA . LEU A 1 87 ? 1.359 7.225 -6.050 1.00 91.12 87 LEU A CA 1
ATOM 695 C C . LEU A 1 87 ? 2.356 8.304 -6.463 1.00 91.12 87 LEU A C 1
ATOM 697 O O . LEU A 1 87 ? 2.647 9.225 -5.697 1.00 91.12 87 LEU A O 1
ATOM 701 N N . ASP A 1 88 ? 2.886 8.191 -7.678 1.00 89.38 88 ASP A N 1
ATOM 702 C CA . ASP A 1 88 ? 3.780 9.209 -8.200 1.00 89.38 88 ASP A CA 1
ATOM 703 C C . ASP A 1 88 ? 2.984 10.413 -8.715 1.00 89.38 88 ASP A C 1
ATOM 705 O O . ASP A 1 88 ? 2.121 10.280 -9.579 1.00 89.38 88 ASP A O 1
ATOM 709 N N . ALA A 1 89 ? 3.286 11.608 -8.202 1.00 88.25 89 ALA A N 1
ATOM 710 C CA . ALA A 1 89 ? 2.549 12.820 -8.562 1.00 88.25 89 ALA A CA 1
ATOM 711 C C . ALA A 1 89 ? 2.610 13.140 -10.065 1.00 88.25 89 ALA A C 1
ATOM 713 O O . ALA A 1 89 ? 1.671 13.719 -10.600 1.00 88.25 89 ALA A O 1
AT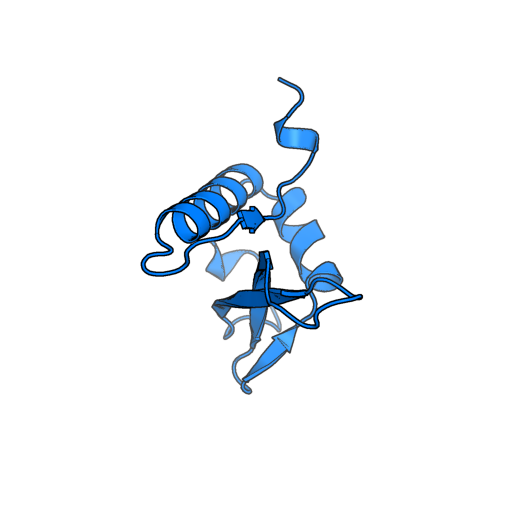OM 714 N N . SER A 1 90 ? 3.675 12.730 -10.770 1.00 87.56 90 SER A N 1
ATOM 715 C CA . SER A 1 90 ? 3.790 12.959 -12.219 1.00 87.56 90 SER A CA 1
ATOM 716 C C . SER A 1 90 ? 2.757 12.195 -13.052 1.00 87.56 90 SER A C 1
ATOM 718 O O . SER A 1 90 ? 2.671 12.421 -14.250 1.00 87.56 90 SER A O 1
ATOM 720 N N . GLU A 1 91 ? 2.003 11.281 -12.443 1.00 84.88 91 GLU A N 1
AT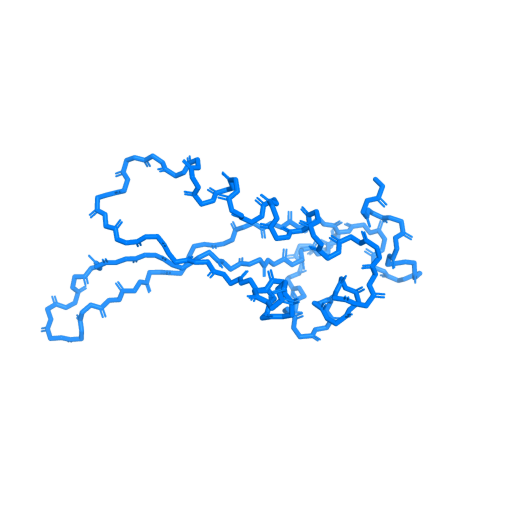OM 721 C CA . GLU A 1 91 ? 0.924 10.524 -13.087 1.00 84.88 91 GLU A CA 1
ATOM 722 C C . GLU A 1 91 ? -0.450 11.184 -12.913 1.00 84.88 91 GLU A C 1
ATOM 724 O O . GLU A 1 91 ? -1.445 10.643 -13.376 1.00 84.88 91 GLU A O 1
ATOM 729 N N . MET A 1 92 ? -0.520 12.320 -12.211 1.00 83.25 92 MET A N 1
ATOM 730 C CA . MET A 1 92 ? -1.762 13.070 -11.973 1.00 83.25 92 MET A CA 1
ATOM 731 C C . MET A 1 92 ? -1.895 14.309 -12.864 1.00 83.25 92 MET A C 1
ATOM 733 O O . MET A 1 92 ? -2.934 14.965 -12.845 1.00 83.25 92 MET A O 1
ATOM 737 N N . TYR A 1 93 ? -0.841 14.640 -13.608 1.00 77.62 93 TYR A N 1
ATOM 738 C CA . TYR A 1 93 ? -0.798 15.751 -14.551 1.00 77.62 93 TYR A CA 1
ATOM 739 C C . TYR A 1 93 ? -0.791 15.175 -15.970 1.00 77.62 93 TYR A C 1
ATOM 741 O O . TYR A 1 93 ? 0.260 1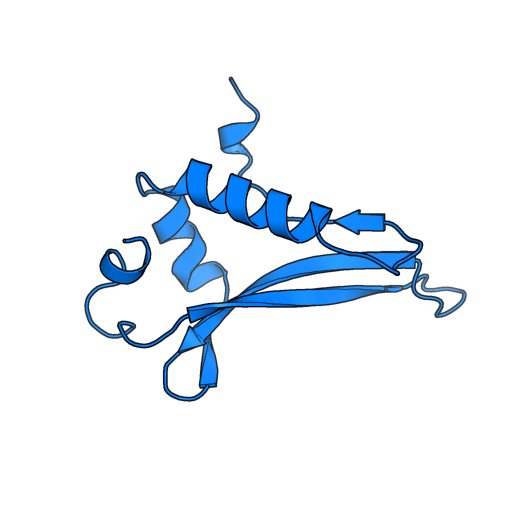5.131 -16.609 1.00 77.62 93 TYR A O 1
ATOM 749 N N . ASP A 1 94 ? -1.945 14.669 -16.405 1.00 57.78 94 ASP A N 1
ATOM 750 C CA . ASP A 1 94 ? -2.242 14.510 -17.835 1.00 57.78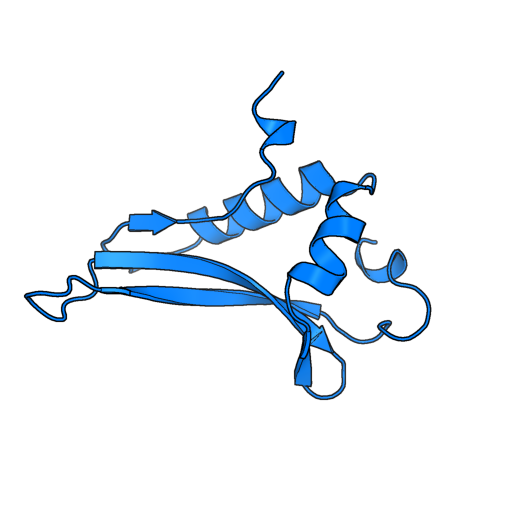 94 ASP A CA 1
ATOM 751 C C . ASP A 1 94 ? -2.655 15.868 -18.428 1.00 57.78 94 ASP A C 1
ATOM 753 O O . ASP A 1 94 ? -3.440 16.591 -17.764 1.00 57.78 94 ASP A O 1
#

InterPro domains:
  IPR001633 EAL domain [PF00563] (10-75)
  IPR001633 EAL domain [PS50883] (1-94)
  IPR035919 EAL domain superfamily [G3DSA:3.20.20.450] (1-94)
  IPR035919 EAL domain superfamily [SSF141868] (6-93)

Radius of gyration: 15.1 Å; chains: 1; bounding box: 37×28×40 Å